Protein AF-A0A948S8Z2-F1 (afdb_monomer)

Secondary structure (DSSP, 8-state):
---PPPPP---PPPPPP-S-SPTTPPTT--EEEEEESSSS-TT--EEEEEEETTEEEEEEEE-TT-BSTT--PPPSEEEEEEE-SS--SSS-TT-EEEE-TTPPTT--STT--SS--BEEE--STTS--BSS-EEE-HHHHHHHHHHHTTSGGG-EEEEE-

Nearest PDB structures (foldseek):
  5ovn-assembly1_B  TM=3.828E-01  e=9.845E+00  Feline immunodeficiency virus

Mean predicted aligned error: 6.69 Å

Foldseek 3Di:
DDDDDDDPPPLDPAPPDPPQDDPPQDQQAFAKEWEFPDLVFQQGKTWIWGAGRNGTRHIWIKNQLTAPDPAGAQHFDKWKFAFACQQDDPGGTGFTFTGPVPGDGQDNDPPPPDSHAGEEADDDHNHHDHNRHIHTHPVVSVSLSVRLVVDVNSIHMYGYD

Solvent-accessible surface area (backbone atoms only — not comparable to full-atom values): 8964 Å² total; per-residue (Å²): 135,88,80,74,78,78,81,77,83,77,72,71,83,57,70,79,77,86,74,76,68,61,91,88,62,56,92,41,48,57,31,36,37,34,40,34,78,40,67,87,45,47,63,45,31,29,42,36,37,38,27,23,67,91,32,70,67,39,75,31,59,23,33,83,41,33,44,41,83,92,45,42,36,67,72,70,46,72,35,31,31,29,50,29,87,60,63,53,99,89,47,57,47,59,41,40,7,36,16,17,83,97,44,62,71,9,24,64,53,91,88,64,79,62,89,53,30,35,48,44,60,54,61,65,87,84,40,51,68,20,83,31,34,49,26,22,49,66,66,47,41,51,51,53,56,53,37,25,75,71,29,72,94,32,48,28,46,31,36,37,62

pLDDT: mean 87.17, std 14.06, range [40.69, 98.19]

Radius of gyration: 16.04 Å; Cα contacts (8 Å, |Δi|>4): 351; chains: 1; bounding box: 55×32×43 Å

Sequence (161 aa):
MRRFPAPKKIYRRVAADPGKKPAGARDGWIGIVLERDDPEDRRSPGTMYVYGRQGYLGAFRSNENGFIGSSRGVPAGRYTLQPKRKSGTNWPAQTPAITGPGQPPGKPGPGYKADAILLHPEGRRGQPDSLSCITVNDEGFRRVMHIMHQAPDSIVPLIIR

Structure (mmCIF, N/CA/C/O backbone):
data_AF-A0A948S8Z2-F1
#
_entry.id   AF-A0A948S8Z2-F1
#
loop_
_atom_site.group_PDB
_atom_site.id
_atom_site.type_symbol
_atom_site.label_atom_id
_atom_site.label_alt_id
_atom_site.label_comp_id
_atom_site.label_asym_id
_atom_site.label_entity_id
_atom_site.label_seq_id
_atom_site.pdbx_PDB_ins_code
_atom_site.Cartn_x
_atom_site.Cartn_y
_atom_site.Cartn_z
_atom_site.occupancy
_atom_site.B_iso_or_equiv
_atom_site.auth_seq_id
_atom_site.auth_comp_id
_atom_site.auth_asym_id
_atom_site.auth_atom_id
_atom_site.pdbx_PDB_model_num
ATOM 1 N N . MET A 1 1 ? -40.066 0.800 -22.575 1.00 45.62 1 MET A N 1
ATOM 2 C CA . MET A 1 1 ? -38.604 0.721 -22.337 1.00 45.62 1 MET A CA 1
ATOM 3 C C . MET A 1 1 ? -38.349 -0.217 -21.162 1.00 45.62 1 MET A C 1
ATOM 5 O O . MET A 1 1 ? -38.816 0.071 -20.066 1.00 45.62 1 MET A O 1
ATOM 9 N N . ARG A 1 2 ? -37.691 -1.365 -21.376 1.00 40.97 2 ARG A N 1
ATOM 10 C CA . ARG A 1 2 ? -37.332 -2.295 -20.290 1.00 40.97 2 ARG A CA 1
ATOM 11 C C . ARG A 1 2 ? -36.152 -1.705 -19.510 1.00 40.97 2 ARG A C 1
ATOM 13 O O . ARG A 1 2 ? -35.069 -1.561 -20.065 1.00 40.97 2 ARG A O 1
ATOM 20 N N . ARG A 1 3 ? -36.369 -1.329 -18.246 1.00 41.44 3 ARG A N 1
ATOM 21 C CA . ARG A 1 3 ? -35.287 -0.954 -17.324 1.00 41.44 3 ARG A CA 1
ATOM 22 C C . ARG A 1 3 ? -34.518 -2.222 -16.956 1.00 41.44 3 ARG A C 1
ATOM 24 O O . ARG A 1 3 ? -35.079 -3.109 -16.319 1.00 41.44 3 ARG A O 1
ATOM 31 N N . PHE A 1 4 ? -33.258 -2.311 -17.368 1.00 40.69 4 PHE A N 1
ATOM 32 C CA . PHE A 1 4 ? -32.359 -3.344 -16.865 1.00 40.69 4 PHE A CA 1
ATOM 33 C C . PHE A 1 4 ? -32.083 -3.083 -15.376 1.00 40.69 4 PHE A C 1
ATOM 35 O O . PHE A 1 4 ? -31.840 -1.931 -15.003 1.00 40.69 4 PHE A O 1
ATOM 42 N N . PRO A 1 5 ? -32.144 -4.104 -14.505 1.00 44.88 5 PRO A N 1
ATOM 43 C CA . PRO A 1 5 ? -31.785 -3.938 -13.106 1.00 44.88 5 PRO A CA 1
ATOM 44 C C . PRO A 1 5 ? -30.306 -3.557 -12.999 1.00 44.88 5 PRO A C 1
ATOM 46 O O . PRO A 1 5 ? -29.453 -4.149 -13.662 1.00 44.88 5 PRO A O 1
ATOM 49 N N . ALA A 1 6 ? -30.005 -2.568 -12.156 1.00 50.19 6 ALA A N 1
ATOM 50 C CA . ALA A 1 6 ? -28.631 -2.211 -11.832 1.00 50.19 6 ALA A CA 1
ATOM 51 C C . ALA A 1 6 ? -27.882 -3.462 -11.328 1.00 50.19 6 ALA A C 1
ATOM 53 O O . ALA A 1 6 ? -28.449 -4.226 -10.535 1.00 50.19 6 ALA A O 1
ATOM 54 N N . PRO A 1 7 ? -26.634 -3.702 -11.769 1.00 42.34 7 PRO A N 1
ATOM 55 C CA . PRO A 1 7 ? -25.880 -4.873 -11.351 1.00 42.34 7 PRO A CA 1
ATOM 56 C C . PRO A 1 7 ? -25.759 -4.883 -9.824 1.00 42.34 7 PRO A C 1
ATOM 58 O O . PRO A 1 7 ? -25.227 -3.950 -9.217 1.00 42.34 7 PRO A O 1
ATOM 61 N N . LYS A 1 8 ? -26.277 -5.942 -9.189 1.00 41.34 8 LYS A N 1
ATOM 62 C CA . LYS A 1 8 ? -26.084 -6.178 -7.757 1.00 41.34 8 LYS A CA 1
ATOM 63 C C . LYS A 1 8 ? -24.581 -6.272 -7.513 1.00 41.34 8 LYS A C 1
ATOM 65 O O . LYS A 1 8 ? -23.920 -7.142 -8.075 1.00 41.34 8 LYS A O 1
ATOM 70 N N . LYS A 1 9 ? -24.038 -5.388 -6.671 1.00 46.72 9 LYS A N 1
ATOM 71 C CA . LYS A 1 9 ? -22.673 -5.518 -6.154 1.00 46.72 9 LYS A CA 1
ATOM 72 C C . LYS A 1 9 ? -22.632 -6.774 -5.284 1.00 46.7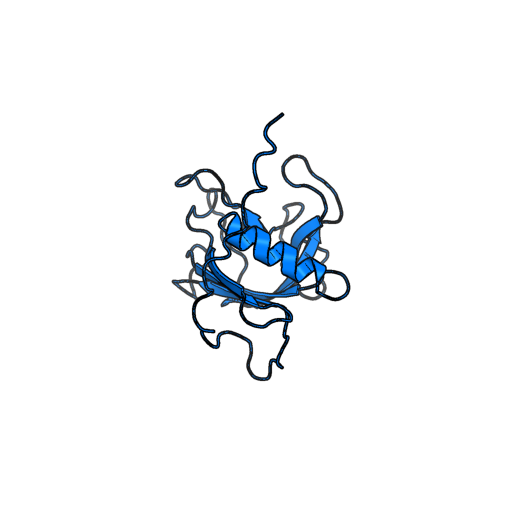2 9 LYS A C 1
ATOM 74 O O . LYS A 1 9 ? -22.945 -6.722 -4.098 1.00 46.72 9 LYS A O 1
ATOM 79 N N . ILE A 1 10 ? -22.319 -7.917 -5.889 1.00 46.19 10 ILE A N 1
ATOM 80 C CA . ILE A 1 10 ? -22.045 -9.153 -5.162 1.00 46.19 10 ILE A CA 1
ATOM 81 C C . ILE A 1 10 ? -20.682 -8.951 -4.511 1.00 46.19 10 ILE A C 1
ATOM 83 O O . ILE A 1 10 ? -19.639 -9.207 -5.106 1.00 46.19 10 ILE A O 1
ATOM 87 N N . TYR A 1 11 ? -20.685 -8.425 -3.292 1.00 48.00 11 TYR A N 1
ATOM 88 C CA . TYR A 1 11 ? -19.516 -8.501 -2.439 1.00 48.00 11 TYR A CA 1
ATOM 89 C C . TYR A 1 11 ? -19.375 -9.972 -2.045 1.00 48.00 11 TYR A C 1
ATOM 91 O O . TYR A 1 11 ? -20.206 -10.492 -1.297 1.00 48.00 11 TYR A O 1
ATOM 99 N N . ARG A 1 12 ? -18.375 -10.669 -2.604 1.00 55.22 12 ARG A N 1
ATOM 100 C CA . ARG A 1 12 ? -18.002 -12.009 -2.133 1.00 55.22 12 ARG A CA 1
ATOM 101 C C . ARG A 1 12 ? -17.868 -11.952 -0.612 1.00 55.22 12 ARG A C 1
ATOM 103 O O . ARG A 1 12 ? -17.338 -10.970 -0.087 1.00 55.22 12 ARG A O 1
ATOM 110 N N . ARG A 1 13 ? -18.371 -12.982 0.084 1.00 51.50 13 ARG A N 1
ATOM 111 C CA . ARG A 1 13 ? -18.147 -13.131 1.528 1.00 51.50 13 ARG A CA 1
ATOM 112 C C . ARG A 1 13 ? -16.652 -12.968 1.771 1.00 51.50 13 ARG A C 1
ATOM 114 O O . ARG A 1 13 ? -15.851 -13.711 1.209 1.00 51.50 13 ARG A O 1
ATOM 121 N N . VAL A 1 14 ? -16.309 -11.959 2.559 1.00 63.22 14 VAL A N 1
ATOM 122 C CA . VAL A 1 14 ? -14.945 -11.759 3.026 1.00 63.22 14 VAL A CA 1
ATOM 123 C C . VAL A 1 14 ? -14.588 -13.004 3.841 1.00 63.22 14 VAL A C 1
ATOM 125 O O . VAL A 1 14 ? -15.412 -13.471 4.631 1.00 63.22 14 VAL A O 1
ATOM 128 N N . ALA A 1 15 ? -13.415 -13.589 3.594 1.00 69.25 15 ALA A N 1
ATOM 129 C CA . ALA A 1 15 ? -12.896 -14.670 4.430 1.00 69.25 15 ALA A CA 1
ATOM 130 C C . ALA A 1 15 ? -12.870 -14.236 5.911 1.00 69.25 15 ALA A C 1
ATOM 132 O O . ALA A 1 15 ? -12.931 -13.042 6.208 1.00 69.25 15 ALA A O 1
ATOM 133 N N . ALA A 1 16 ? -12.784 -15.189 6.841 1.00 81.88 16 ALA A N 1
ATOM 134 C CA . ALA A 1 16 ? -12.646 -14.859 8.260 1.00 81.88 16 ALA A CA 1
ATOM 135 C C . ALA A 1 16 ? -11.431 -13.941 8.503 1.00 81.88 16 ALA A C 1
ATOM 137 O O . ALA A 1 16 ? -10.441 -14.021 7.772 1.00 81.88 16 ALA A O 1
ATOM 138 N N . ASP A 1 17 ? -11.523 -13.067 9.512 1.00 86.25 17 ASP A N 1
ATOM 139 C CA . ASP A 1 17 ? -10.427 -12.176 9.904 1.00 86.25 17 ASP A CA 1
ATOM 140 C C . ASP A 1 17 ? -9.186 -13.011 10.281 1.00 86.25 17 ASP A C 1
ATOM 142 O O . ASP A 1 17 ? -9.262 -13.820 11.210 1.00 86.25 17 ASP A O 1
ATOM 146 N N . PRO A 1 18 ? -8.046 -12.838 9.586 1.00 86.56 18 PRO A N 1
ATOM 147 C CA . PRO A 1 18 ? -6.825 -13.588 9.862 1.00 86.56 18 PRO A CA 1
ATOM 148 C C . PRO A 1 18 ? -6.053 -13.080 11.093 1.00 86.56 18 PRO A C 1
ATOM 150 O O . PRO A 1 18 ? -4.950 -13.556 11.357 1.00 86.56 18 PRO A O 1
ATOM 153 N N . GLY A 1 19 ? -6.568 -12.084 11.820 1.00 88.19 19 GLY A N 1
ATOM 154 C CA . GLY A 1 19 ? -5.950 -11.553 13.034 1.00 88.19 19 GLY A CA 1
ATOM 155 C C . GLY A 1 19 ? -4.667 -10.765 12.771 1.00 88.19 19 GLY A C 1
ATOM 156 O O . GLY A 1 19 ? -3.804 -10.683 13.640 1.00 88.19 19 GLY A O 1
ATOM 157 N N . LYS A 1 20 ? -4.505 -10.188 11.570 1.00 91.38 20 LYS A N 1
ATOM 158 C CA . LYS A 1 20 ? -3.253 -9.508 11.173 1.00 91.38 20 LYS A CA 1
ATOM 159 C C . LYS A 1 20 ? -3.148 -8.067 11.663 1.00 91.38 20 LYS A C 1
ATOM 161 O O . LYS A 1 20 ? -2.056 -7.490 11.605 1.00 91.38 20 LYS A O 1
ATOM 166 N N . LYS A 1 21 ? -4.252 -7.490 12.157 1.00 89.19 21 LYS A N 1
ATOM 167 C CA . LYS A 1 21 ? -4.274 -6.157 12.776 1.00 89.19 21 LYS A CA 1
ATOM 168 C C . LYS A 1 21 ? -3.220 -6.049 13.898 1.00 89.19 21 LYS A C 1
ATOM 170 O O . LYS A 1 21 ? -2.894 -7.052 14.530 1.00 89.19 21 LYS A O 1
ATOM 175 N N . PRO A 1 22 ? -2.646 -4.861 14.153 1.00 87.88 22 PRO A N 1
ATOM 176 C CA . PRO A 1 22 ? -1.677 -4.679 15.235 1.00 87.88 22 PRO A CA 1
ATOM 177 C C . PRO A 1 22 ? -2.222 -5.109 16.598 1.00 87.88 22 PRO A C 1
ATOM 179 O O . PRO A 1 22 ? -3.405 -4.917 16.884 1.00 87.88 22 PRO A O 1
ATOM 182 N N . ALA A 1 23 ? -1.348 -5.622 17.466 1.00 86.31 23 ALA A N 1
ATOM 183 C CA . ALA A 1 23 ? -1.706 -5.894 18.854 1.00 86.31 23 ALA A CA 1
ATOM 184 C C . ALA A 1 23 ? -2.258 -4.619 19.521 1.00 86.31 23 ALA A C 1
ATOM 186 O O . ALA A 1 23 ? -1.697 -3.534 19.364 1.00 86.31 23 ALA A O 1
ATOM 187 N N . GLY A 1 24 ? -3.385 -4.749 20.225 1.00 83.44 24 GLY A N 1
ATOM 188 C CA . GLY A 1 24 ? -4.084 -3.620 20.848 1.00 83.44 24 GLY A CA 1
ATOM 189 C C . GLY A 1 24 ? -4.945 -2.774 19.898 1.00 83.44 24 GLY A C 1
ATOM 190 O O . GLY A 1 24 ? -5.566 -1.811 20.352 1.00 83.44 24 GLY A O 1
ATOM 191 N N . ALA A 1 25 ? -5.033 -3.111 18.603 1.00 86.12 25 ALA A N 1
ATOM 192 C CA . ALA A 1 25 ? -5.982 -2.470 17.697 1.00 86.12 25 ALA A CA 1
ATOM 193 C C . ALA A 1 25 ? -7.426 -2.766 18.139 1.00 86.12 25 ALA A C 1
ATOM 195 O O . ALA A 1 25 ? -7.864 -3.920 18.155 1.00 86.12 25 ALA A O 1
ATOM 196 N N . ARG A 1 26 ? -8.156 -1.701 18.488 1.00 81.50 26 ARG A N 1
ATOM 197 C CA . ARG A 1 26 ? -9.567 -1.759 18.891 1.00 81.50 26 ARG A CA 1
ATOM 198 C C . ARG A 1 26 ? -10.460 -2.220 17.739 1.00 81.50 26 ARG A C 1
ATOM 200 O O . ARG A 1 26 ? -10.077 -2.162 16.568 1.00 81.50 26 ARG A O 1
ATOM 207 N N . ASP A 1 27 ? -11.676 -2.629 18.075 1.00 77.31 27 ASP A N 1
ATOM 208 C CA . ASP A 1 27 ? -12.711 -2.859 17.073 1.00 77.31 27 ASP A CA 1
ATOM 209 C C . ASP A 1 27 ? -12.998 -1.569 16.296 1.00 77.31 27 ASP A C 1
ATOM 211 O O . ASP A 1 27 ? -12.973 -0.464 16.841 1.00 77.31 27 ASP A O 1
ATOM 215 N N . GLY A 1 28 ? -13.187 -1.714 14.985 1.00 82.50 28 GLY A N 1
ATOM 216 C CA . GLY A 1 28 ? -13.313 -0.587 14.061 1.00 82.50 28 GLY A CA 1
ATOM 217 C C . GLY A 1 28 ? -11.996 0.096 13.677 1.00 82.50 28 GLY A C 1
ATOM 218 O O . GLY A 1 28 ? -12.036 1.170 13.074 1.00 82.50 28 GLY A O 1
ATOM 219 N N . TRP A 1 29 ? -10.838 -0.505 13.987 1.00 91.56 29 TRP A N 1
ATOM 220 C CA . TRP A 1 29 ? -9.550 -0.042 13.466 1.00 91.56 29 TRP A CA 1
ATOM 221 C C . TRP A 1 29 ? -9.551 -0.014 11.933 1.00 91.56 29 TRP A C 1
ATOM 223 O O . TRP A 1 29 ? -9.860 -1.004 11.271 1.00 91.56 29 TRP A O 1
ATOM 233 N N . ILE A 1 30 ? -9.174 1.138 11.383 1.00 95.19 30 ILE A N 1
ATOM 234 C CA . ILE A 1 30 ? -9.028 1.355 9.948 1.00 95.19 30 ILE A CA 1
ATOM 235 C C . ILE A 1 30 ? -7.542 1.293 9.621 1.00 95.19 30 ILE A C 1
ATOM 237 O O . ILE A 1 30 ? -6.756 2.038 10.207 1.00 95.19 30 ILE A O 1
ATOM 241 N N . GLY A 1 31 ? -7.151 0.438 8.682 1.00 96.50 31 GLY A N 1
ATOM 242 C CA . GLY A 1 31 ? -5.748 0.303 8.324 1.00 96.50 31 GLY A CA 1
ATOM 243 C C . GLY A 1 31 ? -5.459 -0.832 7.360 1.00 96.50 31 GLY A C 1
ATOM 244 O O . GLY A 1 31 ? -6.331 -1.623 6.993 1.00 96.50 31 GLY A O 1
ATOM 245 N N . ILE A 1 32 ? -4.200 -0.891 6.946 1.00 98.06 32 ILE A N 1
ATOM 246 C CA . ILE A 1 32 ? -3.685 -1.897 6.027 1.00 98.06 32 ILE A CA 1
ATOM 247 C C . ILE A 1 32 ? -2.453 -2.551 6.632 1.00 98.06 32 ILE A C 1
ATOM 249 O O . ILE A 1 32 ? -1.573 -1.878 7.177 1.00 98.06 32 ILE A O 1
ATOM 253 N N . VAL A 1 33 ? -2.379 -3.869 6.487 1.00 98.06 33 VAL A N 1
ATOM 254 C CA . VAL A 1 33 ? -1.168 -4.646 6.743 1.00 98.06 33 VAL A CA 1
ATOM 255 C C . VAL A 1 33 ? -0.776 -5.333 5.446 1.00 98.06 33 VAL A C 1
ATOM 257 O O . VAL A 1 33 ? -1.591 -6.034 4.860 1.00 98.06 33 VAL A O 1
ATOM 260 N N . LEU A 1 34 ? 0.451 -5.119 4.991 1.00 97.88 34 LEU A N 1
ATOM 261 C CA . LEU A 1 34 ? 1.058 -5.831 3.880 1.00 97.88 34 LEU A CA 1
ATOM 262 C C . LEU A 1 34 ? 2.078 -6.813 4.449 1.00 97.88 34 LEU A C 1
ATOM 264 O O . LEU A 1 34 ? 3.013 -6.375 5.110 1.00 97.88 34 LEU A O 1
ATOM 268 N N . GLU A 1 35 ? 1.889 -8.105 4.205 1.00 97.50 35 GLU A N 1
ATOM 269 C CA . GLU A 1 35 ? 2.877 -9.142 4.520 1.00 97.50 35 GLU A CA 1
ATOM 270 C C . GLU A 1 35 ? 3.493 -9.632 3.215 1.00 97.50 35 GLU A C 1
ATOM 272 O O . GLU A 1 35 ? 2.770 -10.140 2.355 1.00 97.50 35 GLU A O 1
ATOM 277 N N . ARG A 1 36 ? 4.803 -9.453 3.047 1.00 97.25 36 ARG A N 1
ATOM 278 C CA . ARG A 1 36 ? 5.529 -10.046 1.922 1.00 97.25 36 ARG A CA 1
ATOM 279 C C . ARG A 1 36 ? 5.620 -11.560 2.087 1.00 97.25 36 ARG A C 1
ATOM 281 O O . ARG A 1 36 ? 5.654 -12.064 3.208 1.00 97.25 36 ARG A O 1
ATOM 288 N N . ASP A 1 37 ? 5.686 -12.272 0.968 1.00 97.19 37 ASP A N 1
ATOM 289 C CA . ASP A 1 37 ? 5.896 -13.722 0.975 1.00 97.19 37 ASP A CA 1
ATOM 290 C C . ASP A 1 37 ? 7.314 -14.067 1.464 1.00 97.19 37 ASP A C 1
ATOM 292 O O . ASP A 1 37 ? 7.506 -15.048 2.176 1.00 97.19 37 ASP A O 1
ATOM 296 N N . ASP A 1 38 ? 8.289 -13.217 1.121 1.00 96.06 38 ASP A N 1
ATOM 297 C CA . ASP A 1 38 ? 9.623 -13.180 1.723 1.00 96.06 38 ASP A CA 1
ATOM 298 C C . ASP A 1 38 ? 9.782 -11.827 2.445 1.00 96.06 38 ASP A C 1
ATOM 300 O O . ASP A 1 38 ? 9.824 -10.786 1.777 1.00 96.06 38 ASP A O 1
ATOM 304 N N . PRO A 1 39 ? 9.824 -11.805 3.792 1.00 93.19 39 PRO A N 1
ATOM 305 C CA . PRO A 1 39 ? 9.867 -10.565 4.567 1.00 93.19 39 PRO A CA 1
ATOM 306 C C . PRO A 1 39 ? 11.154 -9.756 4.344 1.00 93.19 39 PRO A C 1
ATOM 308 O O . PRO A 1 39 ? 11.125 -8.524 4.430 1.00 93.19 39 PRO A O 1
ATOM 311 N N . GLU A 1 40 ? 12.262 -10.416 3.997 1.00 93.06 40 GLU A N 1
ATOM 312 C CA . GLU A 1 40 ? 13.566 -9.773 3.818 1.00 93.06 40 GLU A CA 1
ATOM 313 C C . GLU A 1 40 ? 13.764 -9.256 2.382 1.00 93.06 40 GLU A C 1
ATOM 315 O O . GLU A 1 40 ? 14.475 -8.266 2.159 1.00 93.06 40 GLU A O 1
ATOM 320 N N . ASP A 1 41 ? 13.092 -9.856 1.392 1.00 94.94 41 ASP A N 1
ATOM 321 C CA . ASP A 1 41 ? 13.151 -9.392 0.007 1.00 94.94 41 ASP A CA 1
ATOM 322 C C . ASP A 1 41 ? 12.077 -8.340 -0.313 1.00 94.94 41 ASP A C 1
ATOM 324 O O . ASP A 1 41 ? 10.896 -8.607 -0.527 1.00 94.94 41 ASP A O 1
ATOM 328 N N . ARG A 1 42 ? 12.527 -7.095 -0.486 1.00 94.56 42 ARG A N 1
ATOM 329 C CA . ARG A 1 42 ? 11.692 -5.960 -0.918 1.00 94.56 42 ARG A CA 1
ATOM 330 C C . ARG A 1 42 ? 11.106 -6.107 -2.326 1.00 94.56 42 ARG A C 1
ATOM 332 O O . ARG A 1 42 ? 10.317 -5.249 -2.725 1.00 94.56 42 ARG A O 1
ATOM 339 N N . ARG A 1 43 ? 11.531 -7.096 -3.108 1.00 94.12 43 ARG A N 1
ATOM 340 C CA . ARG A 1 43 ? 10.948 -7.428 -4.415 1.00 94.12 43 ARG A CA 1
ATOM 341 C C . ARG A 1 43 ? 9.863 -8.487 -4.324 1.00 94.12 43 ARG A C 1
ATOM 343 O O . ARG A 1 43 ? 9.136 -8.661 -5.300 1.00 94.12 43 ARG A O 1
ATOM 350 N N . SER A 1 44 ? 9.771 -9.171 -3.189 1.00 95.25 44 SER A N 1
ATOM 351 C CA . SER A 1 44 ? 8.816 -10.242 -2.998 1.00 95.25 44 SER A CA 1
ATOM 352 C C . SER A 1 44 ? 7.387 -9.704 -3.109 1.00 95.25 44 SER A C 1
ATOM 354 O O . SER A 1 44 ? 7.096 -8.626 -2.565 1.00 95.25 44 SER A O 1
ATOM 356 N N . PRO A 1 45 ? 6.492 -10.412 -3.823 1.00 95.94 45 PRO A N 1
ATOM 357 C CA . PRO A 1 45 ? 5.071 -10.129 -3.754 1.00 95.94 45 PRO A CA 1
ATOM 358 C C . PRO A 1 45 ? 4.560 -10.375 -2.329 1.00 95.94 45 PRO A C 1
ATOM 360 O O . PRO A 1 45 ? 5.292 -10.784 -1.426 1.00 95.94 45 PRO A O 1
ATOM 363 N N . GLY A 1 46 ? 3.283 -10.104 -2.101 1.00 96.50 46 GLY A N 1
ATOM 364 C CA . GLY A 1 46 ? 2.724 -10.256 -0.768 1.00 96.50 46 GLY A CA 1
ATOM 365 C C . GLY A 1 46 ? 1.214 -10.288 -0.732 1.00 96.50 46 GLY A C 1
ATOM 366 O O . GLY A 1 46 ? 0.527 -10.321 -1.756 1.00 96.50 46 GLY A O 1
ATOM 367 N N . THR A 1 47 ? 0.701 -10.266 0.489 1.00 97.94 47 THR A N 1
ATOM 368 C CA . THR A 1 47 ? -0.722 -10.211 0.786 1.00 97.94 47 THR A CA 1
ATOM 369 C C . THR A 1 47 ? -1.034 -8.942 1.566 1.00 97.94 47 THR A C 1
ATOM 371 O O . THR A 1 47 ? -0.529 -8.712 2.664 1.00 97.94 47 THR A O 1
ATOM 374 N N . MET A 1 48 ? -1.904 -8.118 0.993 1.00 98.06 48 MET A N 1
ATOM 375 C CA . MET A 1 48 ? -2.459 -6.920 1.598 1.00 98.06 48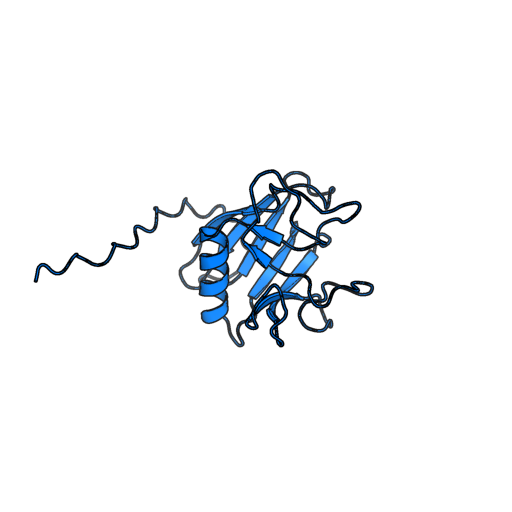 MET A CA 1
ATOM 376 C C . MET A 1 48 ? -3.781 -7.239 2.293 1.00 98.06 48 MET A C 1
ATOM 378 O O . MET A 1 48 ? -4.776 -7.545 1.640 1.00 98.06 48 MET A O 1
ATOM 382 N N . TYR A 1 49 ? -3.812 -7.091 3.610 1.00 97.50 49 TYR A N 1
ATOM 383 C CA . TYR A 1 49 ? -4.996 -7.213 4.451 1.00 97.50 49 TYR A CA 1
ATOM 384 C C . TYR A 1 49 ? -5.584 -5.831 4.728 1.00 97.50 49 TYR A C 1
ATOM 386 O O . TYR A 1 49 ? -4.890 -4.944 5.233 1.00 97.50 49 TYR A O 1
ATOM 394 N N . VAL A 1 50 ? -6.867 -5.650 4.420 1.00 96.81 50 VAL A N 1
ATOM 395 C CA . VAL A 1 50 ? -7.562 -4.362 4.537 1.00 96.81 50 VAL A CA 1
ATOM 396 C C . VAL A 1 50 ? -8.590 -4.419 5.660 1.00 96.81 50 VAL A C 1
ATOM 398 O O . VAL A 1 50 ? -9.436 -5.314 5.691 1.00 96.81 50 VAL A O 1
ATOM 401 N N . TYR A 1 51 ? -8.551 -3.432 6.552 1.00 95.44 51 TYR A N 1
ATOM 402 C CA . TYR A 1 51 ? -9.459 -3.290 7.687 1.00 95.44 51 TYR A CA 1
ATOM 403 C C . TYR A 1 51 ? -10.141 -1.921 7.636 1.00 95.44 51 TYR A C 1
ATOM 405 O O . TYR A 1 51 ? -9.494 -0.902 7.390 1.00 95.44 51 TYR A O 1
ATOM 413 N N . GLY A 1 52 ? -11.454 -1.896 7.855 1.00 92.69 52 GLY A N 1
ATOM 414 C CA . GLY A 1 52 ? -12.256 -0.677 7.944 1.00 92.69 52 GLY A CA 1
ATOM 415 C C . GLY A 1 52 ? -13.065 -0.625 9.236 1.00 92.69 52 GLY A C 1
ATOM 416 O O . GLY A 1 52 ? -12.968 -1.509 10.085 1.00 92.69 52 GLY A O 1
ATOM 417 N N . ARG A 1 53 ? -13.942 0.381 9.372 1.00 90.44 53 ARG A N 1
ATOM 418 C CA . ARG A 1 53 ? -14.766 0.549 10.591 1.00 90.44 53 ARG A CA 1
ATOM 419 C C . ARG A 1 53 ? -15.634 -0.668 10.923 1.00 90.44 53 ARG A C 1
ATOM 421 O O . ARG A 1 53 ? -15.986 -0.874 12.074 1.00 90.44 53 ARG A O 1
ATOM 428 N N . GLN A 1 54 ? -15.991 -1.447 9.906 1.00 87.56 54 GLN A N 1
ATOM 429 C CA . GLN A 1 54 ? -16.827 -2.644 10.016 1.00 87.56 54 GLN A CA 1
ATOM 430 C C . GLN A 1 54 ? -16.014 -3.915 10.323 1.00 87.56 54 GLN A C 1
ATOM 432 O O . GLN A 1 54 ? -16.584 -4.999 10.382 1.00 87.56 54 GLN A O 1
ATOM 437 N N . GLY A 1 55 ? -14.693 -3.796 10.495 1.00 90.12 55 GLY A N 1
ATOM 438 C CA . GLY A 1 55 ? -13.773 -4.914 10.671 1.00 90.12 55 GLY A CA 1
ATOM 439 C C . GLY A 1 55 ? -13.013 -5.262 9.391 1.00 90.12 55 GLY A C 1
ATOM 440 O O . GLY A 1 55 ? -12.739 -4.402 8.548 1.00 90.12 55 GLY A O 1
ATOM 441 N N . TYR A 1 56 ? -12.632 -6.530 9.270 1.00 92.88 56 TYR A N 1
ATOM 442 C CA . TYR A 1 56 ? -11.859 -7.044 8.144 1.00 92.88 56 TYR A CA 1
ATOM 443 C C . TYR A 1 56 ? -12.646 -6.993 6.825 1.00 92.88 56 TYR A C 1
ATOM 445 O O . TYR A 1 56 ? -13.795 -7.426 6.748 1.00 92.88 56 TYR A O 1
ATOM 453 N N . LEU A 1 57 ? -12.018 -6.460 5.774 1.00 93.38 57 LEU A N 1
ATOM 454 C CA . LEU A 1 57 ? -12.636 -6.243 4.460 1.00 93.38 57 LEU A CA 1
ATOM 455 C C . LEU A 1 57 ? -12.067 -7.136 3.353 1.00 93.38 57 LEU A C 1
ATOM 457 O O . LEU A 1 57 ? -12.658 -7.196 2.271 1.00 93.38 57 LEU A O 1
ATOM 461 N N . GLY A 1 58 ? -10.948 -7.819 3.606 1.00 94.31 58 GLY A N 1
ATOM 462 C CA . GLY A 1 58 ? -10.381 -8.813 2.699 1.00 94.31 58 GLY A CA 1
ATOM 463 C C . GLY A 1 58 ? -8.861 -8.800 2.611 1.00 94.31 58 GLY A C 1
ATOM 464 O O . GLY A 1 58 ? -8.191 -7.902 3.126 1.00 94.31 58 GLY A O 1
ATOM 465 N N . ALA A 1 59 ? -8.352 -9.823 1.926 1.00 96.12 59 ALA A N 1
ATOM 466 C CA . ALA A 1 59 ? -6.953 -10.005 1.579 1.00 96.12 59 ALA A CA 1
ATOM 46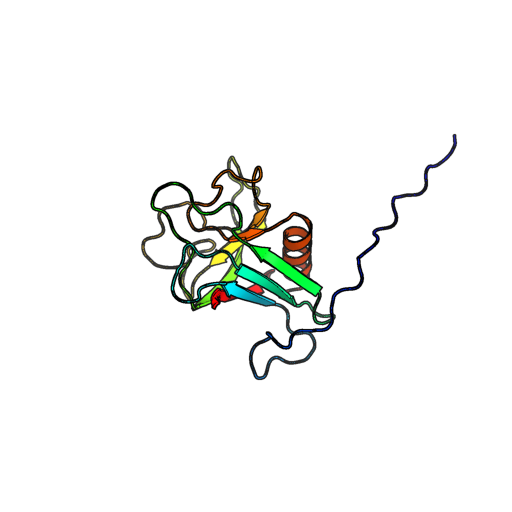7 C C . ALA A 1 59 ? -6.808 -9.963 0.059 1.00 96.12 59 ALA A C 1
ATOM 469 O O . ALA A 1 59 ? -7.599 -10.573 -0.664 1.00 96.12 59 ALA A O 1
ATOM 470 N N . PHE A 1 60 ? -5.788 -9.259 -0.411 1.00 96.56 60 PHE A N 1
ATOM 471 C CA . PHE A 1 60 ? -5.525 -9.054 -1.828 1.00 96.56 60 PHE A CA 1
ATOM 472 C C . PHE A 1 60 ? -4.048 -9.278 -2.093 1.00 96.56 60 PHE A C 1
ATOM 474 O O . PHE A 1 60 ? -3.207 -8.802 -1.334 1.00 96.56 60 PHE A O 1
ATOM 481 N N . ARG A 1 61 ? -3.727 -9.998 -3.165 1.00 96.75 61 ARG A N 1
ATOM 482 C CA . ARG A 1 61 ? -2.339 -10.142 -3.592 1.00 96.75 61 ARG A CA 1
ATOM 483 C C . ARG A 1 61 ? -1.784 -8.796 -4.037 1.00 96.75 61 ARG A C 1
ATOM 485 O O . ARG A 1 61 ? -2.521 -7.967 -4.579 1.00 96.75 61 ARG A O 1
ATOM 492 N N . SER A 1 62 ? -0.504 -8.585 -3.763 1.00 96.56 62 SER A N 1
ATOM 493 C CA . SER A 1 62 ? 0.195 -7.349 -4.075 1.00 96.56 62 SER A CA 1
ATOM 494 C C . SER A 1 62 ? 1.511 -7.589 -4.796 1.00 96.56 62 SER A C 1
ATOM 496 O O . SER A 1 62 ? 2.220 -8.542 -4.473 1.00 96.56 62 SER A O 1
ATOM 498 N N . ASN A 1 63 ? 1.868 -6.668 -5.692 1.00 96.00 63 ASN A N 1
ATOM 499 C CA . ASN A 1 63 ? 3.127 -6.659 -6.435 1.00 96.00 63 ASN A CA 1
ATOM 500 C C . ASN A 1 63 ? 3.411 -7.958 -7.215 1.00 96.00 63 ASN A C 1
ATOM 502 O O . ASN A 1 63 ? 4.569 -8.284 -7.460 1.00 96.00 63 ASN A O 1
ATOM 506 N N . GLU A 1 64 ? 2.373 -8.676 -7.664 1.00 94.62 64 GLU A N 1
ATOM 507 C CA . GLU A 1 64 ? 2.529 -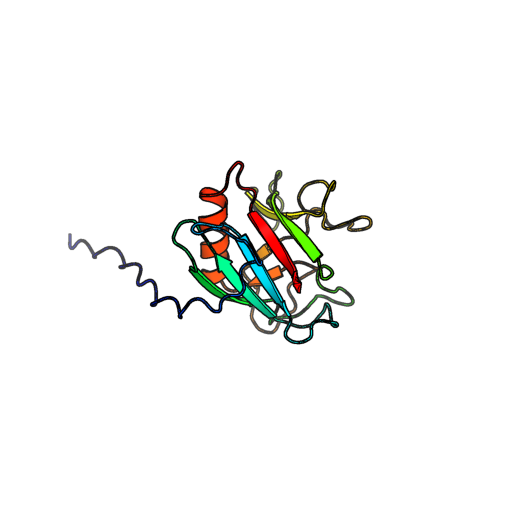9.941 -8.408 1.00 94.62 64 GLU A CA 1
ATOM 508 C C . GLU A 1 64 ? 3.231 -9.762 -9.762 1.00 94.62 64 GLU A C 1
ATOM 510 O O . GLU A 1 64 ? 3.857 -10.688 -10.270 1.00 94.62 64 GLU A O 1
ATOM 515 N N . ASN A 1 65 ? 3.165 -8.557 -10.329 1.00 93.12 65 ASN A N 1
ATOM 516 C CA . ASN A 1 65 ? 3.854 -8.193 -11.564 1.00 93.12 65 ASN A CA 1
ATOM 517 C C . ASN A 1 65 ? 5.343 -7.846 -11.369 1.00 93.12 65 ASN A C 1
ATOM 519 O O . ASN A 1 65 ? 6.081 -7.741 -12.350 1.00 93.12 65 ASN A O 1
ATOM 523 N N . GLY A 1 66 ? 5.802 -7.668 -10.127 1.00 92.56 66 GLY A N 1
ATOM 524 C CA . GLY A 1 66 ? 7.175 -7.276 -9.816 1.00 92.56 66 GLY A CA 1
ATOM 525 C C . GLY A 1 66 ? 7.489 -5.795 -10.074 1.00 92.56 66 GLY A C 1
ATOM 526 O O . GLY A 1 66 ? 6.610 -4.939 -10.177 1.00 92.56 66 GLY A O 1
ATOM 527 N N . PHE A 1 67 ? 8.785 -5.481 -10.139 1.00 92.69 67 PHE A N 1
ATOM 528 C CA . PHE A 1 67 ? 9.312 -4.112 -10.135 1.00 92.69 67 PHE A CA 1
ATOM 529 C C . PHE A 1 67 ? 10.091 -3.795 -11.413 1.00 92.69 67 PHE A C 1
ATOM 531 O O . PHE A 1 67 ? 10.771 -4.654 -11.974 1.00 92.69 67 PHE A O 1
ATOM 538 N N . ILE A 1 68 ? 10.011 -2.547 -11.878 1.00 89.88 68 ILE A N 1
ATOM 539 C CA . ILE A 1 68 ? 10.675 -2.113 -13.112 1.00 89.88 68 ILE A CA 1
ATOM 540 C C . ILE A 1 68 ? 12.187 -1.998 -12.873 1.00 89.88 68 ILE A C 1
ATOM 542 O O . ILE A 1 68 ? 12.635 -1.295 -11.960 1.00 89.88 68 ILE A O 1
ATOM 546 N N . GLY A 1 69 ? 12.983 -2.647 -13.726 1.00 88.38 69 GLY A N 1
ATOM 547 C CA . GLY A 1 69 ? 14.444 -2.562 -13.710 1.00 88.38 69 GLY A CA 1
ATOM 548 C C . GLY A 1 69 ? 15.054 -3.009 -12.377 1.00 88.38 69 GLY A C 1
ATOM 549 O O . GLY A 1 69 ? 14.759 -4.086 -11.873 1.00 88.38 69 GLY A O 1
ATOM 550 N N . SER A 1 70 ? 15.918 -2.176 -11.791 1.00 87.50 70 SER A N 1
ATOM 551 C CA . SER A 1 70 ? 16.585 -2.459 -10.509 1.00 87.50 70 SER A CA 1
ATOM 552 C C . SER A 1 70 ? 15.817 -1.960 -9.277 1.00 87.50 70 SER A C 1
ATOM 554 O O . SER A 1 70 ? 16.332 -2.045 -8.153 1.00 87.50 70 SER A O 1
ATOM 556 N N . SER A 1 71 ? 14.601 -1.434 -9.471 1.00 90.50 71 SER A N 1
ATOM 557 C CA . SER A 1 71 ? 13.777 -0.924 -8.376 1.00 90.50 71 SER A CA 1
ATOM 558 C C . SER A 1 71 ? 13.287 -2.044 -7.448 1.00 90.50 71 SER A C 1
ATOM 560 O O . SER A 1 71 ? 13.470 -3.239 -7.697 1.00 90.50 71 SER A O 1
ATOM 562 N N . ARG A 1 72 ? 12.770 -1.640 -6.289 1.00 92.38 72 ARG A N 1
ATOM 563 C CA . ARG A 1 72 ? 12.357 -2.527 -5.198 1.00 92.38 72 ARG A CA 1
ATOM 564 C C . ARG A 1 72 ? 11.286 -1.829 -4.367 1.00 92.38 72 ARG A C 1
ATOM 566 O O . ARG A 1 72 ? 11.281 -0.601 -4.314 1.00 92.38 72 ARG A O 1
ATOM 573 N N . GLY A 1 73 ? 10.424 -2.580 -3.693 1.00 93.06 73 GLY A N 1
ATOM 574 C CA . GLY A 1 73 ? 9.354 -2.030 -2.863 1.00 93.06 73 GLY A CA 1
ATOM 575 C C . GLY A 1 73 ? 9.858 -1.165 -1.708 1.00 93.06 73 GLY A C 1
ATOM 576 O O . GLY A 1 73 ? 11.051 -1.135 -1.386 1.00 93.06 73 GLY A O 1
ATOM 577 N N . VAL A 1 74 ? 8.941 -0.452 -1.058 1.00 94.56 74 VAL A N 1
ATOM 578 C CA . VAL A 1 74 ? 9.217 0.280 0.190 1.00 94.56 74 VAL A CA 1
ATOM 579 C C . VAL A 1 74 ? 9.726 -0.697 1.266 1.00 94.56 74 VAL A C 1
ATOM 581 O O . VAL A 1 74 ? 9.227 -1.820 1.298 1.00 94.56 74 VAL A O 1
ATOM 584 N N . PRO A 1 75 ? 10.714 -0.335 2.115 1.00 95.00 75 PRO A N 1
ATOM 585 C CA . PRO A 1 75 ? 11.168 -1.171 3.232 1.00 95.00 75 PRO A CA 1
ATOM 586 C C . PRO A 1 75 ? 10.041 -1.596 4.183 1.00 95.00 75 PRO A C 1
ATOM 588 O O . PRO A 1 75 ? 8.974 -0.986 4.210 1.00 95.00 75 PRO A O 1
ATOM 591 N N . ALA A 1 76 ? 10.279 -2.650 4.969 1.00 96.56 76 ALA A N 1
ATOM 592 C CA . ALA A 1 76 ? 9.396 -2.978 6.086 1.00 96.56 76 ALA A CA 1
ATOM 593 C C . ALA A 1 76 ? 9.346 -1.803 7.078 1.00 96.56 76 ALA A C 1
ATOM 595 O O . ALA A 1 76 ? 10.339 -1.097 7.274 1.00 96.56 76 ALA A O 1
ATOM 596 N N . GLY A 1 77 ? 8.185 -1.570 7.684 1.00 96.50 77 GLY A N 1
ATOM 597 C CA . GLY A 1 77 ? 8.001 -0.438 8.583 1.00 96.50 77 GLY A CA 1
ATOM 598 C C . GLY A 1 77 ? 6.564 0.048 8.702 1.00 96.50 77 GLY A C 1
ATOM 599 O O . GLY A 1 77 ? 5.610 -0.585 8.244 1.00 96.50 77 GLY A O 1
ATOM 600 N N . ARG A 1 78 ? 6.419 1.200 9.360 1.00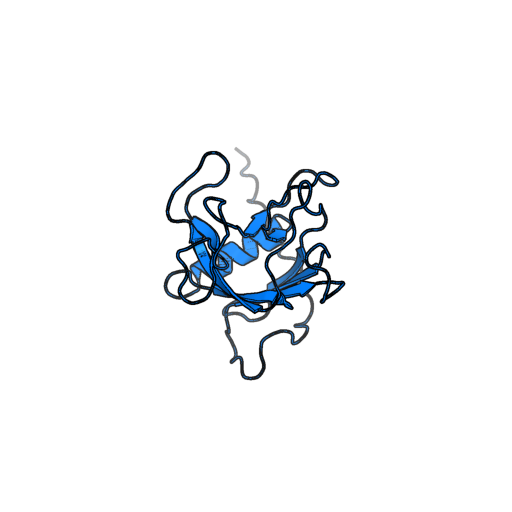 97.31 78 ARG A N 1
ATOM 601 C CA . ARG A 1 78 ? 5.139 1.875 9.590 1.00 97.31 78 ARG A CA 1
ATOM 602 C C . ARG A 1 78 ? 5.062 3.137 8.742 1.00 97.31 78 ARG A C 1
ATOM 604 O O . ARG A 1 78 ? 5.937 3.997 8.812 1.00 97.31 78 ARG A O 1
ATOM 611 N N . TYR A 1 79 ? 3.982 3.239 7.989 1.00 97.88 79 TYR A N 1
ATOM 612 C CA . TYR A 1 79 ? 3.700 4.290 7.027 1.00 97.88 79 TYR A CA 1
ATOM 613 C C . TYR A 1 79 ? 2.252 4.749 7.174 1.00 97.88 79 TYR A C 1
ATOM 615 O O . TYR A 1 79 ? 1.453 4.188 7.928 1.00 97.88 79 TYR A O 1
ATOM 623 N N . THR A 1 80 ? 1.899 5.767 6.405 1.00 97.88 80 THR A N 1
ATOM 624 C CA . THR A 1 80 ? 0.510 6.154 6.176 1.00 97.88 80 THR A CA 1
ATOM 625 C C . THR A 1 80 ? 0.230 6.191 4.684 1.00 97.88 80 THR A C 1
ATOM 627 O O . THR A 1 80 ? 1.107 6.515 3.882 1.00 97.88 80 THR A O 1
ATOM 630 N N . LEU A 1 81 ? -1.000 5.868 4.311 1.00 97.62 81 LEU A N 1
ATOM 631 C CA . LEU A 1 81 ? -1.568 6.275 3.043 1.00 97.62 81 LEU A CA 1
ATOM 632 C C . LEU A 1 81 ? -2.235 7.625 3.236 1.00 97.62 81 LEU A C 1
ATOM 634 O O . LEU A 1 81 ? -3.059 7.798 4.133 1.00 97.62 81 LEU A O 1
ATOM 638 N N . GLN A 1 82 ? -1.860 8.563 2.381 1.00 95.56 82 GLN A N 1
ATOM 639 C CA . GLN A 1 82 ? -2.441 9.895 2.325 1.00 95.56 82 GLN A CA 1
ATOM 640 C C . GLN A 1 82 ? -2.865 10.182 0.888 1.00 95.56 82 GLN A C 1
ATOM 642 O O . GLN A 1 82 ? -2.245 9.662 -0.043 1.00 95.56 82 GLN A O 1
ATOM 647 N N . PRO A 1 83 ? -3.894 11.005 0.660 1.00 91.88 83 PRO A N 1
ATOM 648 C CA . PRO A 1 83 ? -4.266 11.374 -0.693 1.00 91.88 83 PRO A CA 1
ATOM 649 C C . PRO A 1 83 ? -3.133 12.152 -1.374 1.00 91.88 83 PRO A C 1
ATOM 651 O O . PRO A 1 83 ? -2.624 13.150 -0.852 1.00 91.88 83 PRO A O 1
ATOM 654 N N . LYS A 1 84 ? -2.748 11.728 -2.583 1.00 87.56 84 LYS A N 1
ATOM 655 C CA . LYS A 1 84 ? -1.838 12.509 -3.428 1.00 87.56 84 LYS A CA 1
ATOM 656 C C . LYS A 1 84 ? -2.452 13.886 -3.702 1.00 87.56 84 LYS A C 1
ATOM 658 O O . LYS A 1 84 ? -3.574 13.986 -4.199 1.00 87.56 84 LYS A O 1
ATOM 663 N N . ARG A 1 85 ? -1.690 14.950 -3.430 1.00 78.19 85 ARG A N 1
ATOM 664 C CA . ARG A 1 85 ? -2.182 16.340 -3.500 1.00 78.19 85 ARG A CA 1
ATOM 665 C C . ARG A 1 85 ? -2.371 16.885 -4.917 1.00 78.19 85 ARG A C 1
ATOM 667 O O . ARG A 1 85 ? -3.237 17.722 -5.128 1.00 78.19 85 ARG A O 1
ATOM 674 N N . LYS A 1 86 ? -1.555 16.453 -5.882 1.00 78.00 86 LYS A N 1
ATOM 675 C CA . LYS A 1 86 ? -1.597 16.944 -7.271 1.00 78.00 86 LYS A CA 1
ATOM 676 C C . LYS A 1 86 ? -1.955 15.814 -8.222 1.00 78.00 86 LYS A C 1
ATOM 678 O O . LYS A 1 86 ? -1.431 14.712 -8.069 1.00 78.00 86 LYS A O 1
ATOM 683 N N . SER A 1 87 ? -2.782 16.088 -9.226 1.00 71.00 87 SER A N 1
ATOM 684 C CA . SER A 1 87 ? -2.950 15.171 -10.358 1.00 71.00 87 SER A CA 1
ATOM 685 C C . SER A 1 87 ? -1.655 15.117 -11.176 1.00 71.00 87 SER A C 1
ATOM 687 O O . SER A 1 87 ? -0.912 16.095 -11.211 1.00 71.00 87 SER A O 1
ATOM 689 N N . GLY A 1 88 ? -1.339 13.968 -11.765 1.00 68.94 88 GLY A N 1
ATOM 690 C CA . GLY A 1 88 ? -0.230 13.817 -12.711 1.00 68.94 88 GLY A CA 1
ATOM 691 C C . GLY A 1 88 ? -0.686 13.056 -13.951 1.00 68.94 88 GLY A C 1
ATOM 692 O O . GLY A 1 88 ? -1.824 12.603 -14.003 1.00 68.94 88 GLY A O 1
ATOM 693 N N . THR A 1 89 ? 0.212 12.880 -14.919 1.00 68.25 89 THR A N 1
ATOM 694 C CA . THR A 1 89 ? -0.093 12.272 -16.226 1.00 68.25 89 THR A CA 1
ATOM 695 C C . THR A 1 89 ? -0.712 10.876 -16.123 1.00 68.25 89 THR A C 1
ATOM 697 O O . THR A 1 89 ? -1.624 10.559 -16.875 1.00 68.25 89 THR A O 1
ATOM 700 N N . ASN A 1 90 ? -0.256 10.065 -15.163 1.00 73.88 90 ASN A N 1
ATOM 701 C CA . ASN A 1 90 ? -0.651 8.655 -15.062 1.00 73.88 90 ASN A CA 1
ATOM 702 C C . ASN A 1 90 ? -1.612 8.365 -13.902 1.00 73.88 90 ASN A C 1
ATOM 704 O O . ASN A 1 90 ? -2.286 7.342 -13.915 1.00 73.88 90 ASN A O 1
ATOM 708 N N . TRP A 1 91 ? -1.666 9.241 -12.893 1.00 82.88 91 TRP A N 1
ATOM 709 C CA . TRP A 1 91 ? -2.422 8.989 -11.665 1.00 82.88 91 TRP A CA 1
ATOM 710 C C . TRP A 1 91 ? -3.114 10.259 -11.167 1.00 82.88 91 TRP A C 1
ATOM 712 O O . TRP A 1 91 ? -2.436 11.283 -10.965 1.00 82.88 91 TRP A O 1
ATOM 722 N N . PRO A 1 92 ? -4.438 10.203 -10.926 1.00 83.69 92 PRO A N 1
ATOM 723 C CA . PRO A 1 92 ? -5.206 11.359 -10.498 1.00 83.69 92 PRO A CA 1
ATOM 724 C C . PRO A 1 92 ? -4.814 11.816 -9.088 1.00 83.69 92 PRO A C 1
ATOM 726 O O . PRO A 1 92 ? -4.185 11.089 -8.307 1.00 83.69 92 PRO A O 1
ATOM 729 N N . ALA A 1 93 ? -5.222 13.037 -8.736 1.00 84.00 93 ALA A N 1
ATOM 730 C CA . ALA A 1 93 ? -5.242 13.464 -7.338 1.00 84.00 93 ALA A CA 1
ATOM 731 C C . ALA A 1 93 ? -6.086 12.483 -6.500 1.00 84.00 93 ALA A C 1
ATOM 733 O O . ALA A 1 93 ? -6.933 11.779 -7.043 1.00 84.00 93 ALA A O 1
ATOM 734 N N . GLN A 1 94 ? -5.858 12.438 -5.186 1.00 87.44 94 GLN A N 1
ATOM 735 C CA . GLN A 1 94 ? -6.501 11.493 -4.253 1.00 87.44 94 GLN A CA 1
ATOM 736 C C . GLN A 1 94 ? -6.059 10.029 -4.383 1.00 87.44 94 GLN A C 1
ATOM 738 O O . GLN A 1 94 ? -6.419 9.225 -3.526 1.00 87.44 94 GLN A O 1
ATOM 743 N N . THR A 1 95 ? -5.232 9.675 -5.374 1.00 92.56 95 THR A N 1
ATOM 744 C CA . THR A 1 95 ? -4.600 8.346 -5.404 1.00 92.56 95 THR A CA 1
ATOM 745 C C . THR A 1 95 ? -3.830 8.119 -4.092 1.00 92.56 95 THR A C 1
ATOM 747 O O . THR A 1 95 ? -3.108 9.033 -3.670 1.00 92.56 95 THR A O 1
ATOM 750 N N . PRO A 1 96 ? -3.959 6.951 -3.434 1.00 96.25 96 PRO A N 1
ATOM 751 C CA . PRO A 1 96 ? -3.280 6.673 -2.176 1.00 96.25 96 PRO A CA 1
ATOM 752 C C . PRO A 1 96 ? -1.762 6.751 -2.343 1.00 96.25 96 PRO A C 1
ATOM 754 O O . PRO A 1 96 ? -1.169 6.047 -3.161 1.00 96.25 96 PRO A O 1
ATOM 757 N N . ALA A 1 97 ? -1.125 7.610 -1.558 1.00 95.81 97 ALA A N 1
ATOM 758 C CA . ALA A 1 97 ? 0.304 7.864 -1.600 1.00 95.81 97 ALA A CA 1
ATOM 759 C C . ALA A 1 97 ? 0.973 7.378 -0.309 1.00 95.81 97 ALA A C 1
ATOM 761 O O . ALA A 1 97 ? 0.572 7.750 0.798 1.00 95.81 97 ALA A O 1
ATOM 762 N N . ILE A 1 98 ? 2.007 6.550 -0.458 1.00 97.19 98 ILE A N 1
ATOM 763 C CA . ILE A 1 98 ? 2.748 5.941 0.647 1.00 97.19 98 ILE A CA 1
ATOM 764 C C . ILE A 1 98 ? 3.672 6.988 1.264 1.00 97.19 98 ILE A C 1
ATOM 766 O O . ILE A 1 98 ? 4.561 7.524 0.602 1.00 97.19 98 ILE A O 1
ATOM 770 N N . THR A 1 99 ? 3.460 7.272 2.544 1.00 96.69 99 THR A N 1
ATOM 771 C CA . THR A 1 99 ? 4.089 8.393 3.244 1.00 96.69 99 THR A CA 1
ATOM 772 C C . THR A 1 99 ? 4.754 7.919 4.529 1.00 96.69 99 THR A C 1
ATOM 774 O O . THR A 1 99 ? 4.118 7.289 5.377 1.00 96.69 99 THR A O 1
ATOM 777 N N . GLY A 1 100 ? 6.049 8.206 4.657 1.00 96.12 100 GLY A N 1
ATOM 778 C CA . GLY A 1 100 ? 6.843 7.905 5.843 1.00 96.12 100 GLY A CA 1
ATOM 779 C C . GLY A 1 100 ? 6.625 8.908 6.979 1.00 96.12 100 GLY A C 1
ATOM 780 O O . GLY A 1 100 ? 6.126 10.012 6.746 1.00 96.12 100 GLY A O 1
ATOM 781 N N . PRO A 1 101 ? 7.017 8.563 8.216 1.00 94.12 101 PRO A N 1
ATOM 782 C CA . PRO A 1 101 ? 6.957 9.482 9.349 1.00 94.12 101 PRO A CA 1
ATOM 783 C C . PRO A 1 101 ? 7.746 10.771 9.081 1.00 94.12 101 PRO A C 1
ATOM 785 O O . PRO A 1 101 ? 8.911 10.722 8.685 1.00 94.12 101 PRO A O 1
ATOM 788 N N . GLY A 1 102 ? 7.106 11.928 9.276 1.00 91.81 102 GLY A N 1
ATOM 789 C CA . GLY A 1 102 ? 7.723 13.242 9.051 1.00 91.81 102 GLY A CA 1
ATOM 790 C C . GLY A 1 102 ? 8.045 13.569 7.586 1.00 91.81 102 GLY A C 1
ATOM 791 O O . GLY A 1 102 ? 8.727 14.555 7.325 1.00 91.81 102 GLY A O 1
ATOM 792 N N . GLN A 1 103 ? 7.584 12.758 6.629 1.00 93.31 103 GLN A N 1
ATOM 793 C CA . GLN A 1 103 ? 7.817 12.963 5.199 1.00 93.31 103 GLN A CA 1
ATOM 794 C C . GLN A 1 103 ? 6.604 13.613 4.517 1.00 93.31 103 GLN A C 1
ATOM 796 O O . GLN A 1 103 ? 5.471 13.453 4.981 1.00 93.31 103 GLN A O 1
ATOM 801 N N . PRO A 1 104 ? 6.798 14.326 3.392 1.00 90.94 104 PRO A N 1
ATOM 802 C CA . PRO A 1 104 ? 5.678 14.835 2.610 1.00 90.94 104 PRO A CA 1
ATOM 803 C C . PRO A 1 104 ? 4.907 13.691 1.915 1.00 90.94 104 PRO A C 1
ATOM 805 O O . PRO A 1 104 ? 5.483 12.628 1.660 1.00 90.94 104 PRO A O 1
ATOM 808 N N . PRO A 1 105 ? 3.620 13.897 1.558 1.00 91.19 105 PRO A N 1
ATOM 809 C CA . PRO A 1 105 ? 2.785 12.857 0.961 1.00 91.19 105 PRO A CA 1
ATOM 810 C C . PRO A 1 105 ? 3.418 12.184 -0.261 1.00 91.19 105 PRO A C 1
ATOM 812 O O . PRO A 1 105 ? 3.850 12.859 -1.196 1.00 91.19 105 PRO A O 1
ATOM 815 N N . GLY A 1 106 ? 3.443 10.849 -0.263 1.00 91.31 106 GLY A N 1
ATOM 816 C CA . GLY A 1 106 ? 4.042 10.049 -1.336 1.00 91.31 106 GLY A CA 1
ATOM 817 C C . GLY A 1 106 ? 5.553 9.864 -1.233 1.00 91.31 106 GLY A C 1
ATOM 818 O O . GLY A 1 106 ? 6.153 9.302 -2.150 1.00 91.31 106 GLY A O 1
ATOM 819 N N . LYS A 1 107 ? 6.187 10.312 -0.145 1.00 94.06 107 LYS A N 1
ATOM 820 C CA . LYS A 1 107 ? 7.591 10.019 0.153 1.00 94.06 107 LYS A CA 1
ATOM 821 C C . LYS A 1 107 ? 7.672 9.027 1.317 1.00 94.06 107 LYS A C 1
ATOM 823 O O . LYS A 1 107 ? 7.421 9.408 2.458 1.00 94.06 107 LYS A O 1
ATOM 828 N N . PRO A 1 108 ? 8.052 7.760 1.075 1.00 93.25 108 PRO A N 1
ATOM 829 C CA . PRO A 1 108 ? 8.229 6.782 2.150 1.00 93.25 108 PRO A CA 1
ATOM 830 C C . PRO A 1 108 ? 9.442 7.064 3.048 1.00 93.25 108 PRO A C 1
ATOM 832 O O . PRO A 1 108 ? 9.507 6.575 4.170 1.00 93.25 108 PRO A O 1
ATOM 835 N N . GLY A 1 109 ? 10.415 7.836 2.568 1.00 92.56 109 GLY A N 1
ATOM 836 C CA . GLY A 1 109 ? 11.632 8.165 3.302 1.00 92.56 109 GLY A CA 1
ATOM 837 C C . GLY A 1 109 ? 12.532 9.124 2.520 1.00 92.56 109 GLY A C 1
ATOM 838 O O . GLY A 1 109 ? 12.185 9.517 1.397 1.00 92.56 109 GLY A O 1
ATOM 839 N N . PRO A 1 110 ? 13.701 9.479 3.077 1.00 85.06 110 PRO A N 1
ATOM 840 C CA . PRO A 1 110 ? 14.695 10.263 2.357 1.00 85.06 110 PRO A CA 1
ATOM 841 C C . PRO A 1 110 ? 15.188 9.511 1.109 1.00 85.06 110 PRO A C 1
ATOM 843 O O . PRO A 1 110 ? 15.287 8.285 1.098 1.00 85.06 110 PRO A O 1
ATOM 846 N N . GLY A 1 111 ? 15.485 10.248 0.036 1.00 81.56 111 GLY A N 1
ATOM 847 C CA . GLY A 1 111 ? 16.071 9.699 -1.197 1.00 81.56 111 GLY A CA 1
ATOM 848 C C . GLY A 1 111 ? 15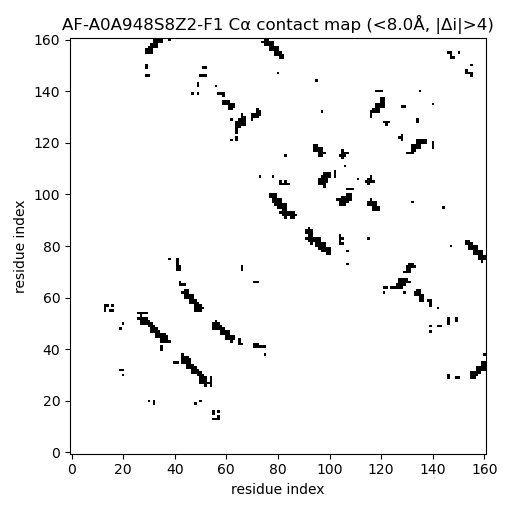.081 9.226 -2.271 1.00 81.56 111 GLY A C 1
ATOM 849 O O . GLY A 1 111 ? 15.501 8.961 -3.398 1.00 81.56 111 GLY A O 1
ATOM 850 N N . TYR A 1 112 ? 13.774 9.181 -1.994 1.00 83.56 112 TYR A N 1
ATOM 851 C CA . TYR A 1 112 ? 12.768 8.875 -3.020 1.00 83.56 112 TYR A CA 1
ATOM 852 C C . TYR A 1 112 ? 12.570 10.062 -3.976 1.00 83.56 112 TYR A C 1
ATOM 854 O O . TYR A 1 112 ? 11.938 11.068 -3.639 1.00 83.56 112 TYR A O 1
ATOM 862 N N . LYS A 1 113 ? 13.103 9.931 -5.197 1.00 77.81 113 LYS A N 1
ATOM 863 C CA . LYS A 1 113 ? 13.080 10.988 -6.226 1.00 77.81 113 LYS A CA 1
ATOM 864 C C . LYS A 1 113 ? 11.756 11.087 -6.992 1.00 77.81 113 LYS A C 1
ATOM 866 O O . LYS A 1 113 ? 11.403 12.181 -7.407 1.00 77.81 113 LYS A O 1
ATOM 871 N N . ALA A 1 114 ? 11.016 9.986 -7.136 1.00 79.94 114 ALA A N 1
ATOM 872 C CA . ALA A 1 114 ? 9.725 9.963 -7.834 1.00 79.94 114 ALA A CA 1
ATOM 873 C C . ALA A 1 114 ? 8.704 10.900 -7.175 1.00 79.94 114 ALA A C 1
ATOM 875 O O . ALA A 1 114 ? 8.677 10.973 -5.949 1.00 79.94 114 ALA A O 1
ATOM 876 N N . ASP A 1 115 ? 7.849 11.566 -7.957 1.00 82.56 115 ASP A N 1
ATOM 877 C CA . ASP A 1 115 ? 6.856 12.534 -7.458 1.00 82.56 115 ASP A CA 1
ATOM 878 C C . ASP A 1 115 ? 6.050 12.008 -6.269 1.00 82.56 115 ASP A C 1
ATOM 880 O O . ASP A 1 115 ? 5.894 12.701 -5.264 1.00 82.56 115 ASP A O 1
ATOM 884 N N . ALA A 1 116 ? 5.584 10.763 -6.372 1.00 89.44 116 ALA A N 1
ATOM 885 C CA . ALA A 1 116 ? 4.969 10.033 -5.280 1.00 89.44 116 ALA A CA 1
ATOM 886 C C . ALA A 1 116 ? 5.128 8.524 -5.490 1.00 89.44 116 ALA A C 1
ATOM 888 O O . ALA A 1 116 ? 4.957 8.024 -6.601 1.00 89.44 116 ALA A O 1
ATOM 889 N N . ILE A 1 117 ? 5.402 7.806 -4.405 1.00 94.25 117 ILE A N 1
ATOM 890 C CA . ILE A 1 117 ? 5.239 6.358 -4.322 1.00 94.25 117 ILE A CA 1
ATOM 891 C C . ILE A 1 117 ? 3.798 6.074 -3.915 1.00 94.25 117 ILE A C 1
ATOM 893 O O . ILE 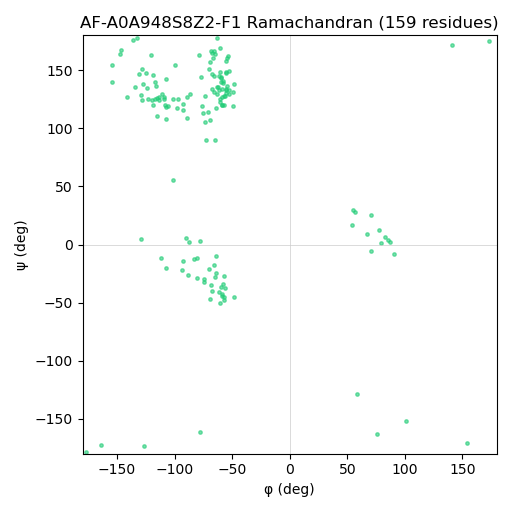A 1 117 ? 3.286 6.668 -2.965 1.00 94.25 117 ILE A O 1
ATOM 897 N N . LEU A 1 118 ? 3.131 5.200 -4.659 1.00 95.38 118 LEU A N 1
ATOM 898 C CA . LEU A 1 118 ? 1.680 5.048 -4.612 1.00 95.38 118 LEU A CA 1
ATOM 899 C C . LEU A 1 118 ? 1.263 3.632 -4.217 1.00 95.38 118 LEU A C 1
ATOM 901 O O . LEU A 1 118 ? 2.048 2.688 -4.309 1.00 95.38 118 LEU A O 1
ATOM 905 N N . LEU A 1 119 ? 0.000 3.505 -3.817 1.00 96.88 119 LEU A N 1
ATOM 906 C CA . LEU A 1 119 ? -0.747 2.258 -3.880 1.00 96.88 119 LEU A CA 1
ATOM 907 C C . LEU A 1 119 ? -1.784 2.396 -4.996 1.00 96.88 119 LEU A C 1
ATOM 909 O O . LEU A 1 119 ? -2.610 3.307 -4.947 1.00 96.88 119 LEU A O 1
ATOM 913 N N . HIS A 1 120 ? -1.721 1.534 -6.009 1.00 94.94 120 HIS A N 1
ATOM 914 C CA . HIS A 1 120 ? -2.567 1.640 -7.201 1.00 94.94 120 HIS A CA 1
ATOM 915 C C . HIS A 1 120 ? -2.937 0.271 -7.794 1.00 94.94 120 HIS A C 1
ATOM 917 O O . HIS A 1 120 ? -2.345 -0.738 -7.404 1.00 94.94 120 HIS A O 1
ATOM 923 N N . PRO A 1 121 ? -3.911 0.213 -8.724 1.00 94.31 121 PRO A N 1
ATOM 924 C CA . PRO A 1 121 ? -4.196 -1.003 -9.471 1.00 94.31 121 PRO A CA 1
ATOM 925 C C . PRO A 1 121 ? -2.969 -1.507 -10.231 1.00 94.31 121 PRO A C 1
ATOM 927 O O . PRO A 1 121 ? -2.224 -0.711 -10.807 1.00 94.31 121 PRO A O 1
ATOM 930 N N . GLU A 1 122 ? -2.766 -2.817 -10.234 1.00 92.75 122 GLU A N 1
ATOM 931 C CA . GLU A 1 122 ? -1.753 -3.469 -11.056 1.00 92.75 122 GLU A CA 1
ATOM 932 C C . GLU A 1 122 ? -1.995 -3.230 -12.553 1.00 92.75 122 GLU A C 1
ATOM 934 O O . GLU A 1 122 ? -3.124 -3.057 -13.018 1.00 92.75 122 GLU A O 1
ATOM 939 N N . GLY A 1 123 ? -0.902 -3.180 -13.308 1.00 87.56 123 GLY A N 1
ATOM 940 C CA . GLY A 1 123 ? -0.913 -3.078 -14.756 1.00 87.56 123 GLY A CA 1
ATOM 941 C C . GLY A 1 123 ? -1.225 -4.414 -15.430 1.00 87.56 123 GLY A C 1
ATOM 942 O O . GLY A 1 123 ? -1.743 -5.362 -14.837 1.00 87.56 123 GLY A O 1
ATOM 943 N N . ARG A 1 124 ? -0.883 -4.513 -16.717 1.00 86.06 124 ARG A N 1
ATOM 944 C CA . ARG A 1 124 ? -1.073 -5.749 -17.480 1.00 86.06 124 ARG A CA 1
ATOM 945 C C . ARG A 1 124 ? -0.273 -6.889 -16.844 1.00 86.06 124 ARG A C 1
ATOM 947 O O . ARG A 1 124 ? 0.944 -6.794 -16.714 1.00 86.06 124 ARG A O 1
ATOM 954 N N . ARG A 1 125 ? -0.961 -7.990 -16.525 1.00 85.69 125 ARG A N 1
ATOM 955 C CA . ARG A 1 125 ? -0.359 -9.173 -15.901 1.00 85.69 125 ARG A CA 1
ATOM 956 C C . ARG A 1 125 ? 0.903 -9.635 -16.639 1.00 85.69 125 ARG A C 1
ATOM 958 O O . ARG A 1 125 ? 0.876 -9.805 -17.859 1.00 85.69 125 ARG A O 1
ATOM 965 N N . GLY A 1 126 ? 1.973 -9.866 -15.881 1.00 81.44 126 GLY A N 1
ATOM 966 C CA . GLY A 1 126 ? 3.272 -10.317 -16.391 1.00 81.44 126 GLY A CA 1
ATOM 967 C C . GLY A 1 126 ? 4.192 -9.196 -16.883 1.00 81.44 126 GLY A C 1
ATOM 968 O O . GLY A 1 126 ? 5.269 -9.490 -17.395 1.00 81.44 126 GLY A O 1
ATOM 969 N N . GLN A 1 127 ? 3.797 -7.927 -16.740 1.00 86.38 127 GLN A N 1
ATOM 970 C CA . GLN A 1 127 ? 4.655 -6.775 -17.019 1.00 86.38 127 GLN A CA 1
ATOM 971 C C . GLN A 1 127 ? 4.960 -6.024 -15.721 1.00 86.38 127 GLN A C 1
ATOM 973 O O . GLN A 1 127 ? 4.012 -5.586 -15.070 1.00 86.38 127 GLN A O 1
ATOM 978 N N . PRO A 1 128 ? 6.241 -5.821 -15.359 1.00 84.44 128 PRO A N 1
ATOM 979 C CA . PRO A 1 128 ? 6.591 -5.026 -14.190 1.00 84.44 128 PRO A CA 1
ATOM 980 C C . PRO A 1 128 ? 5.986 -3.624 -14.260 1.00 84.44 128 PRO A C 1
ATOM 982 O O . PRO A 1 128 ? 6.128 -2.932 -15.267 1.00 84.44 128 PRO A O 1
ATOM 985 N N . ASP A 1 129 ? 5.327 -3.200 -13.184 1.00 80.69 129 ASP A N 1
ATOM 986 C CA . ASP A 1 129 ? 4.468 -2.009 -13.183 1.00 80.69 129 ASP A CA 1
ATOM 987 C C . ASP A 1 129 ? 4.778 -1.020 -12.050 1.00 80.69 129 ASP A C 1
ATOM 989 O O . ASP A 1 129 ? 4.100 -0.001 -11.904 1.00 80.69 129 ASP A O 1
ATOM 993 N N . SER A 1 130 ? 5.828 -1.283 -11.266 1.00 77.25 130 SER A N 1
ATOM 994 C CA . SER A 1 130 ? 6.112 -0.539 -10.043 1.00 77.25 130 SER A CA 1
ATOM 995 C C . SER A 1 130 ? 7.550 -0.016 -9.962 1.00 77.25 130 SER A C 1
ATOM 997 O O . SER A 1 130 ? 8.514 -0.770 -10.080 1.00 77.25 130 SER A O 1
ATOM 999 N N . LEU A 1 131 ? 7.692 1.286 -9.679 1.00 85.62 131 LEU A N 1
ATOM 1000 C CA . LEU A 1 131 ? 8.943 1.951 -9.279 1.00 85.62 131 LEU A CA 1
ATOM 1001 C C . LEU A 1 131 ? 8.964 2.174 -7.756 1.00 85.62 131 LEU A C 1
ATOM 1003 O O . LEU A 1 131 ? 9.161 3.293 -7.281 1.00 85.62 131 LEU A O 1
ATOM 1007 N N . SER A 1 132 ? 8.784 1.098 -6.984 1.00 92.19 132 SER A N 1
ATOM 1008 C CA . SER A 1 132 ? 8.627 1.045 -5.508 1.00 92.19 132 SER A CA 1
ATOM 1009 C C . SER A 1 132 ? 7.198 1.209 -4.964 1.00 92.19 132 SER A C 1
ATOM 1011 O O . SER A 1 132 ? 7.015 1.200 -3.749 1.00 92.19 132 SER A O 1
ATOM 1013 N N . CYS A 1 133 ? 6.190 1.347 -5.825 1.00 94.31 133 CYS A N 1
ATOM 1014 C CA . CYS A 1 133 ? 4.767 1.351 -5.469 1.00 94.31 133 CYS A CA 1
ATOM 1015 C C . CYS A 1 133 ? 4.277 -0.013 -4.946 1.00 94.31 133 CYS A C 1
ATOM 1017 O O . CYS A 1 133 ? 4.858 -1.060 -5.245 1.00 94.31 133 CYS A O 1
ATOM 1019 N N . ILE A 1 134 ? 3.149 -0.001 -4.237 1.00 96.81 134 ILE A N 1
ATOM 1020 C CA . ILE A 1 134 ? 2.356 -1.202 -3.948 1.00 96.81 134 ILE A CA 1
ATOM 1021 C C . ILE A 1 134 ? 1.293 -1.329 -5.042 1.00 96.81 134 ILE A C 1
ATOM 1023 O O . ILE A 1 134 ? 0.475 -0.427 -5.216 1.00 96.81 134 ILE A O 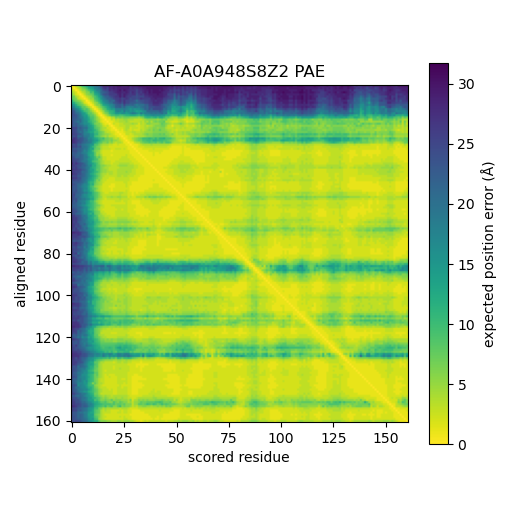1
ATOM 1027 N N . THR A 1 135 ? 1.290 -2.437 -5.775 1.00 96.38 135 THR A N 1
ATOM 1028 C CA . THR A 1 135 ? 0.260 -2.730 -6.780 1.00 96.38 135 THR A CA 1
ATOM 1029 C C . THR A 1 135 ? -0.656 -3.831 -6.290 1.00 96.38 135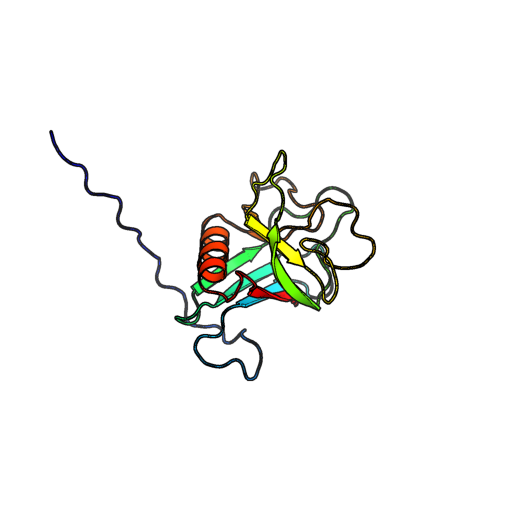 THR A C 1
ATOM 1031 O O . THR A 1 135 ? -0.197 -4.724 -5.588 1.00 96.38 135 THR A O 1
ATOM 1034 N N . VAL A 1 136 ? -1.950 -3.740 -6.588 1.00 96.31 136 VAL A N 1
ATOM 1035 C CA . VAL A 1 136 ? -2.984 -4.708 -6.181 1.00 96.31 136 VAL A CA 1
ATOM 1036 C C . VAL A 1 136 ? -4.063 -4.791 -7.253 1.00 96.31 136 VAL A C 1
ATOM 1038 O O . VAL A 1 136 ? -4.186 -3.885 -8.069 1.00 96.31 136 VAL A O 1
ATOM 1041 N N . ASN A 1 137 ? -4.906 -5.818 -7.236 1.00 94.81 137 ASN A N 1
ATOM 1042 C CA . ASN A 1 137 ? -6.048 -5.860 -8.151 1.00 94.81 137 ASN A CA 1
ATOM 1043 C C . ASN A 1 137 ? -7.091 -4.748 -7.872 1.00 94.81 137 ASN A C 1
ATOM 1045 O O . ASN A 1 137 ? -7.118 -4.118 -6.807 1.00 94.81 137 ASN A O 1
ATOM 1049 N N . ASP A 1 138 ? -8.014 -4.546 -8.818 1.00 94.38 138 ASP A N 1
ATOM 1050 C CA . ASP A 1 138 ? -9.047 -3.501 -8.743 1.00 94.38 138 ASP A CA 1
ATOM 1051 C C . ASP A 1 138 ? -9.954 -3.599 -7.513 1.00 94.38 138 ASP A C 1
ATOM 1053 O O . ASP A 1 138 ? -10.451 -2.586 -7.015 1.00 94.38 138 ASP A O 1
ATOM 1057 N N . GLU A 1 139 ? -10.247 -4.814 -7.040 1.00 95.19 139 GLU A N 1
ATOM 1058 C CA . GLU A 1 139 ? -11.073 -4.982 -5.845 1.00 95.19 139 GLU A CA 1
ATOM 1059 C C . GLU A 1 139 ? -10.330 -4.509 -4.599 1.00 95.19 139 GLU A C 1
ATOM 1061 O O . GLU A 1 139 ? -10.893 -3.727 -3.829 1.00 95.19 139 GLU A O 1
ATOM 1066 N N . GLY A 1 140 ? -9.069 -4.913 -4.444 1.00 95.94 140 GLY A N 1
ATOM 1067 C CA . GLY A 1 140 ? -8.202 -4.464 -3.363 1.00 95.94 140 GLY A CA 1
ATOM 1068 C C . GLY A 1 140 ? -8.073 -2.950 -3.360 1.00 95.94 140 GLY A C 1
ATOM 1069 O O . GLY A 1 140 ? -8.330 -2.315 -2.337 1.00 95.94 140 GLY A O 1
ATOM 1070 N N . PHE A 1 141 ? -7.808 -2.352 -4.523 1.00 96.50 141 PHE A N 1
ATOM 1071 C CA . PHE A 1 141 ? -7.744 -0.900 -4.659 1.00 96.50 141 PHE A CA 1
ATOM 1072 C C . PHE A 1 141 ? -9.059 -0.210 -4.261 1.00 96.50 141 PHE A C 1
ATOM 1074 O O . PHE A 1 141 ? -9.056 0.751 -3.488 1.00 96.50 141 PHE A O 1
ATOM 1081 N N . ARG A 1 142 ? -10.213 -0.737 -4.698 1.00 95.56 142 ARG A N 1
ATOM 1082 C CA . ARG A 1 142 ? -11.532 -0.223 -4.287 1.00 95.56 142 ARG A CA 1
ATOM 1083 C C . ARG A 1 142 ? -11.748 -0.300 -2.774 1.00 95.56 142 ARG A C 1
ATOM 1085 O O . ARG A 1 142 ? -12.360 0.611 -2.215 1.00 95.56 142 ARG A O 1
ATOM 1092 N N . ARG A 1 143 ? -11.263 -1.349 -2.097 1.00 95.50 143 ARG A N 1
ATOM 1093 C CA . ARG A 1 143 ? -11.327 -1.443 -0.626 1.00 95.50 143 ARG A CA 1
ATOM 1094 C C . ARG A 1 143 ? -10.431 -0.413 0.050 1.00 95.50 143 ARG A C 1
ATOM 1096 O O . ARG A 1 143 ? -10.879 0.199 1.015 1.00 95.50 143 ARG A O 1
ATOM 1103 N N . VAL A 1 144 ? -9.230 -0.173 -0.474 1.00 96.94 144 VAL A N 1
ATOM 1104 C CA . VAL A 1 144 ? -8.325 0.870 0.034 1.00 96.94 144 VAL A CA 1
ATOM 1105 C C . VAL A 1 144 ? -8.970 2.250 -0.064 1.00 96.94 144 VAL A C 1
ATOM 1107 O O . VAL A 1 144 ? -9.066 2.956 0.938 1.00 96.94 144 VAL A O 1
ATOM 1110 N N . MET A 1 145 ? -9.500 2.610 -1.235 1.00 95.56 145 MET A N 1
ATOM 1111 C CA . MET A 1 145 ? -10.197 3.889 -1.412 1.00 95.56 145 MET A CA 1
ATOM 1112 C C . MET A 1 145 ? -11.393 4.017 -0.463 1.00 95.56 145 MET A C 1
ATOM 1114 O O . MET A 1 145 ? -11.587 5.056 0.165 1.00 95.56 145 MET A O 1
ATOM 1118 N N . HIS A 1 146 ? -12.171 2.942 -0.299 1.00 94.50 146 HIS A N 1
ATOM 1119 C CA . HIS A 1 146 ? -13.302 2.922 0.625 1.00 94.50 146 HIS A CA 1
ATOM 1120 C C . HIS A 1 146 ? -12.894 3.246 2.068 1.00 94.50 146 HIS A C 1
ATOM 1122 O O . HIS A 1 146 ? -13.561 4.055 2.710 1.00 94.50 146 HIS A O 1
ATOM 1128 N N . ILE A 1 147 ? -11.808 2.654 2.574 1.00 95.12 147 ILE A N 1
ATOM 1129 C CA . ILE A 1 147 ? -11.368 2.913 3.950 1.00 95.12 147 ILE A CA 1
ATOM 1130 C C . ILE A 1 147 ? -10.713 4.284 4.117 1.00 95.12 147 ILE A C 1
ATOM 1132 O O . ILE A 1 147 ? -10.869 4.894 5.173 1.00 95.12 147 ILE A O 1
ATOM 1136 N N . MET A 1 148 ? -10.062 4.816 3.079 1.00 95.25 148 MET A N 1
ATOM 1137 C CA . MET A 1 148 ? -9.566 6.194 3.100 1.00 95.25 148 MET A CA 1
ATOM 1138 C C . MET A 1 148 ? -10.713 7.193 3.262 1.00 95.25 148 MET A C 1
ATOM 1140 O O . MET A 1 148 ? -10.614 8.082 4.094 1.00 95.25 148 MET A O 1
ATOM 1144 N N . HIS A 1 149 ? -11.853 6.997 2.593 1.00 91.62 149 HIS A N 1
ATOM 1145 C CA . HIS A 1 149 ? -13.030 7.858 2.790 1.00 91.62 149 HIS A CA 1
ATOM 1146 C C . HIS A 1 149 ? -13.668 7.759 4.188 1.00 91.62 149 HIS A C 1
ATOM 1148 O O . HIS A 1 149 ? -14.453 8.625 4.566 1.00 91.62 149 HIS A O 1
ATOM 1154 N N . GLN A 1 150 ? -13.369 6.708 4.955 1.00 89.56 150 GLN A N 1
ATOM 1155 C CA . GLN A 1 150 ? -13.863 6.533 6.327 1.00 89.56 150 GLN A CA 1
ATOM 1156 C C . GLN A 1 150 ? -12.899 7.072 7.388 1.00 89.56 150 GLN A C 1
ATOM 1158 O O . GLN A 1 150 ? -13.309 7.302 8.535 1.00 89.56 150 GLN A O 1
ATOM 1163 N N . ALA A 1 151 ? -11.620 7.193 7.040 1.00 86.94 151 ALA A N 1
ATOM 1164 C CA . ALA A 1 151 ? -10.577 7.630 7.945 1.00 86.94 151 ALA A CA 1
ATOM 1165 C C . ALA A 1 151 ? -10.618 9.155 8.151 1.00 86.94 151 ALA A C 1
ATOM 1167 O O . ALA A 1 151 ? -10.893 9.894 7.201 1.00 86.94 151 ALA A O 1
ATOM 1168 N N . PRO A 1 152 ? -10.315 9.646 9.368 1.00 80.25 152 PRO A N 1
ATOM 1169 C CA . PRO A 1 152 ? -10.064 11.067 9.595 1.00 80.25 152 PRO A CA 1
ATOM 1170 C C . PRO A 1 152 ? -9.004 11.587 8.617 1.00 80.25 152 PRO A C 1
ATOM 1172 O O . PRO A 1 152 ? -7.991 10.923 8.392 1.00 80.25 152 PRO A O 1
ATOM 1175 N N . ASP A 1 153 ? -9.274 12.732 7.988 1.00 84.12 153 ASP A N 1
ATOM 1176 C CA . ASP A 1 153 ? -8.399 13.383 6.999 1.00 84.12 153 ASP A CA 1
ATOM 1177 C C . ASP A 1 153 ? -7.975 12.496 5.814 1.00 84.12 153 ASP A C 1
ATOM 1179 O O . ASP A 1 153 ? -7.032 12.806 5.085 1.00 84.12 153 ASP A O 1
ATOM 1183 N N . SER A 1 154 ? -8.680 11.380 5.595 1.00 87.94 154 SER A N 1
ATOM 1184 C CA . SER A 1 154 ? -8.296 10.335 4.641 1.00 87.94 154 SER A CA 1
ATOM 1185 C C . SER A 1 154 ? -6.903 9.736 4.878 1.00 87.94 154 SER A C 1
ATOM 1187 O O . SER A 1 154 ? -6.265 9.260 3.937 1.00 87.94 154 SER A O 1
ATOM 1189 N N . ILE A 1 155 ? -6.429 9.740 6.128 1.00 92.44 155 ILE A N 1
ATOM 1190 C CA . ILE A 1 155 ? -5.130 9.183 6.516 1.00 92.44 155 ILE A CA 1
ATOM 1191 C C . ILE A 1 155 ? -5.321 7.773 7.069 1.00 92.44 155 ILE A C 1
ATOM 1193 O O . ILE A 1 155 ? -5.946 7.569 8.107 1.00 92.44 155 ILE A O 1
ATOM 1197 N N . VAL A 1 156 ? -4.740 6.785 6.391 1.00 96.62 156 VAL A N 1
ATOM 1198 C CA . VAL A 1 156 ? -4.868 5.368 6.755 1.00 96.62 156 VAL A CA 1
ATOM 1199 C C . VAL A 1 156 ? -3.502 4.807 7.159 1.00 96.62 156 VAL A C 1
ATOM 1201 O O . VAL A 1 156 ? -2.561 4.902 6.373 1.00 96.62 156 VAL A O 1
ATOM 1204 N N . PRO A 1 157 ? -3.351 4.191 8.344 1.00 97.06 157 PRO A N 1
ATOM 1205 C CA . PRO A 1 157 ? -2.135 3.472 8.705 1.00 97.06 157 PRO A CA 1
ATOM 1206 C C . PRO A 1 157 ? -1.826 2.340 7.717 1.00 97.06 157 PRO A C 1
ATOM 1208 O O . PRO A 1 157 ? -2.697 1.531 7.396 1.00 97.06 157 PRO A O 1
ATOM 1211 N N . LEU A 1 158 ? -0.571 2.254 7.285 1.00 98.19 158 LEU A N 1
ATOM 1212 C CA . LEU A 1 158 ? -0.035 1.167 6.469 1.00 98.19 158 LEU A CA 1
ATOM 1213 C C . LEU A 1 158 ? 1.155 0.546 7.196 1.00 98.19 158 LEU A C 1
ATOM 1215 O O . LEU A 1 158 ? 2.112 1.236 7.541 1.00 98.19 158 LEU A O 1
ATOM 1219 N N . ILE A 1 159 ? 1.117 -0.761 7.409 1.00 97.81 159 ILE A N 1
ATOM 1220 C CA . ILE A 1 159 ? 2.219 -1.509 8.015 1.00 97.81 159 ILE A CA 1
ATOM 1221 C C . ILE A 1 159 ? 2.723 -2.503 6.986 1.00 97.81 159 ILE A C 1
ATOM 1223 O O . ILE A 1 159 ? 1.936 -3.297 6.484 1.00 97.81 159 ILE A O 1
ATOM 1227 N N . ILE A 1 160 ? 4.017 -2.463 6.692 1.00 97.50 160 ILE A N 1
ATOM 1228 C CA . ILE A 1 160 ? 4.670 -3.404 5.784 1.00 97.50 160 ILE A CA 1
ATOM 1229 C C . ILE A 1 160 ? 5.555 -4.324 6.619 1.00 97.50 160 ILE A C 1
ATOM 1231 O O . ILE A 1 160 ? 6.389 -3.833 7.386 1.00 97.50 160 ILE A O 1
ATOM 1235 N N . ARG A 1 161 ? 5.343 -5.629 6.475 1.00 94.81 161 ARG A N 1
ATOM 1236 C CA . ARG A 1 161 ? 6.097 -6.711 7.104 1.00 94.81 161 ARG A CA 1
ATOM 1237 C C . ARG A 1 161 ? 6.761 -7.523 6.008 1.00 94.81 161 ARG A C 1
ATOM 1239 O O . ARG A 1 161 ? 6.040 -7.908 5.061 1.00 94.81 161 ARG A O 1
#